Protein AF-A0A354ZHS8-F1 (afdb_monomer)

Nearest PDB structures (foldseek):
  4ylf-assembly1_B  TM=9.750E-01  e=3.105E-02  Thermotoga maritima MSB8

Mean predicted aligned error: 5.01 Å

Structure (mmCIF, N/CA/C/O backbone):
data_AF-A0A354ZHS8-F1
#
_entry.id   AF-A0A354ZHS8-F1
#
loop_
_atom_site.group_PDB
_atom_site.id
_atom_site.type_symbol
_atom_site.label_atom_id
_atom_site.label_alt_id
_atom_site.label_comp_id
_atom_site.label_asym_id
_atom_site.label_entity_id
_atom_site.label_seq_id
_atom_site.pdbx_PDB_ins_code
_atom_site.Cartn_x
_atom_site.Cartn_y
_atom_site.Cartn_z
_atom_site.occupancy
_atom_site.B_iso_or_equiv
_atom_site.auth_seq_id
_atom_site.auth_comp_id
_atom_site.auth_asym_id
_atom_site.auth_atom_id
_atom_site.pdbx_PDB_model_num
ATOM 1 N N . MET A 1 1 ? -18.552 -6.010 23.222 1.00 49.31 1 MET A N 1
ATOM 2 C CA . MET A 1 1 ? -17.905 -7.269 22.803 1.00 49.31 1 MET A CA 1
ATOM 3 C C . MET A 1 1 ? -16.482 -6.920 22.406 1.00 49.31 1 MET A C 1
ATOM 5 O O . MET A 1 1 ? -16.298 -6.190 21.442 1.00 49.31 1 MET A O 1
ATOM 9 N N . GLN A 1 2 ? -15.497 -7.280 23.227 1.00 54.91 2 GLN A N 1
ATOM 10 C CA . GLN A 1 2 ? -14.089 -7.003 22.946 1.00 54.91 2 GLN A CA 1
ATOM 11 C C . GLN A 1 2 ? -13.624 -8.073 21.952 1.00 54.91 2 GLN A C 1
ATOM 13 O O . GLN A 1 2 ? -13.460 -9.224 22.343 1.00 54.91 2 GLN A O 1
ATOM 18 N N . VAL A 1 3 ? -13.516 -7.732 20.665 1.00 58.34 3 VAL A N 1
ATOM 19 C CA . VAL A 1 3 ? -12.987 -8.664 19.658 1.00 58.34 3 VAL A CA 1
ATOM 20 C C . VAL A 1 3 ? -11.524 -8.942 20.032 1.00 58.34 3 VAL A C 1
ATOM 22 O O . VAL A 1 3 ? -10.774 -7.972 20.206 1.00 58.34 3 VAL A O 1
ATOM 25 N N . PRO A 1 4 ? -11.114 -10.206 20.244 1.00 66.00 4 PRO A N 1
ATOM 26 C CA . PRO A 1 4 ? -9.719 -10.522 20.518 1.00 66.00 4 PRO A CA 1
ATOM 27 C C . PRO A 1 4 ? -8.847 -9.987 19.377 1.00 66.00 4 PRO A C 1
ATOM 29 O O . PRO A 1 4 ? -9.198 -10.096 18.203 1.00 66.00 4 PRO A O 1
ATOM 32 N N . ARG A 1 5 ? -7.737 -9.326 19.727 1.00 64.38 5 ARG A N 1
ATOM 33 C CA . ARG A 1 5 ? -6.808 -8.732 18.754 1.00 64.38 5 ARG A CA 1
ATOM 34 C C . ARG A 1 5 ? -5.950 -9.831 18.133 1.00 64.38 5 ARG A C 1
ATOM 36 O O . ARG A 1 5 ? -4.794 -9.999 18.508 1.00 64.38 5 ARG A O 1
ATOM 43 N N . GLU A 1 6 ? -6.525 -10.580 17.206 1.00 73.75 6 GLU A N 1
ATOM 44 C CA . GLU A 1 6 ? -5.754 -11.454 16.327 1.00 73.75 6 GLU A CA 1
ATOM 45 C C . GLU A 1 6 ? -4.940 -10.588 15.361 1.00 73.75 6 GLU A C 1
ATOM 47 O O . GLU A 1 6 ? -5.473 -9.725 14.657 1.00 73.75 6 GLU A O 1
ATOM 52 N N . ILE A 1 7 ? -3.621 -10.779 15.369 1.00 72.25 7 ILE A N 1
ATOM 53 C CA . ILE A 1 7 ? -2.715 -10.115 14.435 1.00 72.25 7 ILE A CA 1
ATOM 54 C C . ILE A 1 7 ? -2.790 -10.902 13.132 1.00 72.25 7 ILE A C 1
ATOM 56 O O . ILE A 1 7 ? -2.075 -11.876 12.930 1.00 72.25 7 ILE A O 1
ATOM 60 N N . VAL A 1 8 ? -3.715 -10.500 12.271 1.00 84.50 8 VAL A N 1
AT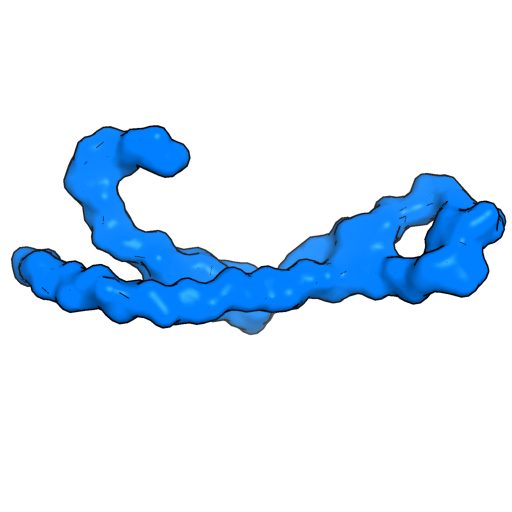OM 61 C CA . VAL A 1 8 ? -3.776 -10.974 10.887 1.00 84.50 8 VAL A CA 1
ATOM 62 C C . VAL A 1 8 ? -2.638 -10.298 10.105 1.00 84.50 8 VAL A C 1
ATOM 64 O O . VAL A 1 8 ? -2.231 -9.189 10.469 1.00 84.50 8 VAL A O 1
ATOM 67 N N . ASP A 1 9 ? -2.132 -10.920 9.038 1.00 91.50 9 ASP A N 1
ATOM 68 C CA . ASP A 1 9 ? -1.128 -10.342 8.126 1.00 91.50 9 ASP A CA 1
ATOM 69 C C . ASP A 1 9 ? -1.756 -9.432 7.067 1.00 91.50 9 ASP A C 1
ATOM 71 O O . ASP A 1 9 ? -2.958 -9.510 6.796 1.00 91.50 9 ASP A O 1
ATOM 75 N N . ARG A 1 10 ? -0.994 -8.446 6.570 1.00 93.25 10 ARG A N 1
ATOM 76 C CA . ARG A 1 10 ? -1.514 -7.482 5.583 1.00 93.25 10 ARG A CA 1
ATOM 77 C C . ARG A 1 10 ? -1.705 -8.194 4.258 1.00 93.25 10 ARG A C 1
ATOM 79 O O . ARG A 1 10 ? -0.871 -9.008 3.871 1.00 93.25 10 ARG A O 1
ATOM 86 N N . VAL A 1 11 ? -2.773 -7.852 3.554 1.00 94.81 11 VAL A N 1
ATOM 87 C CA . VAL A 1 11 ? -2.974 -8.338 2.196 1.00 94.81 11 VAL A CA 1
ATOM 88 C C . VAL A 1 11 ? -1.911 -7.718 1.292 1.00 94.81 11 VAL A C 1
ATOM 90 O O . VAL A 1 11 ? -1.700 -6.503 1.299 1.00 94.81 11 VAL A O 1
ATOM 93 N N . GLU A 1 12 ? -1.212 -8.554 0.525 1.00 95.31 12 GLU A N 1
ATOM 94 C CA . GLU A 1 12 ? -0.236 -8.064 -0.442 1.00 95.31 12 GLU A CA 1
ATOM 95 C C . GLU A 1 12 ? -0.934 -7.299 -1.566 1.00 95.31 12 GLU A C 1
ATOM 97 O O . GLU A 1 12 ? -1.907 -7.773 -2.150 1.00 95.31 12 GLU A O 1
ATOM 102 N N . MET A 1 13 ? -0.417 -6.110 -1.882 1.00 95.88 13 MET A N 1
ATOM 103 C CA . MET A 1 13 ? -0.930 -5.309 -2.985 1.00 95.88 13 MET A CA 1
ATOM 104 C C . MET A 1 13 ? -0.286 -5.741 -4.308 1.00 95.88 13 MET A C 1
ATOM 106 O O . MET A 1 13 ? 0.948 -5.685 -4.420 1.00 95.88 13 MET A O 1
ATOM 110 N N . PRO A 1 14 ? -1.097 -6.111 -5.316 1.00 96.94 14 PRO A N 1
ATOM 111 C CA . PRO A 1 14 ? -0.639 -6.300 -6.682 1.00 96.94 14 PRO A CA 1
ATOM 112 C C . PRO A 1 14 ? 0.176 -5.103 -7.171 1.00 96.94 14 PRO A C 1
ATOM 114 O O . PRO A 1 14 ? -0.171 -3.940 -6.952 1.00 96.94 14 PRO A O 1
ATOM 117 N N . LYS A 1 15 ? 1.296 -5.390 -7.828 1.00 97.75 15 LYS A N 1
ATOM 118 C CA . LYS A 1 15 ? 2.245 -4.381 -8.296 1.00 97.75 15 LYS A CA 1
ATOM 119 C C . LYS A 1 15 ? 2.898 -4.825 -9.594 1.00 97.75 15 LYS A C 1
ATOM 121 O O . LYS A 1 15 ? 3.085 -6.020 -9.808 1.00 97.75 15 LYS A O 1
ATOM 12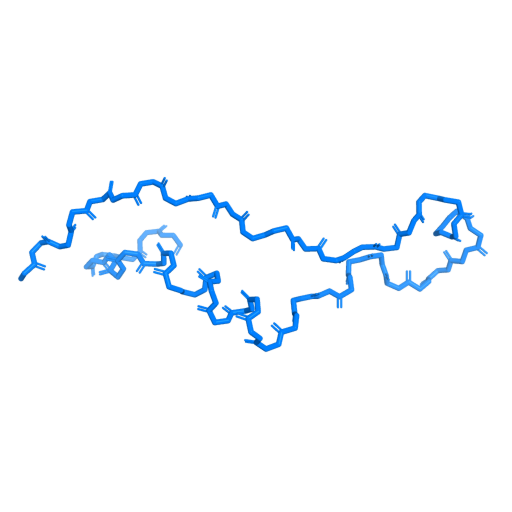6 N N . GLN A 1 16 ? 3.257 -3.865 -10.441 1.00 98.25 16 GLN A N 1
ATOM 127 C CA . GLN A 1 16 ? 4.032 -4.141 -11.648 1.00 98.25 16 GLN A CA 1
ATOM 128 C C . GLN A 1 16 ? 5.369 -4.806 -11.300 1.00 98.25 16 GLN A C 1
ATOM 130 O O . GLN A 1 16 ? 6.000 -4.469 -10.287 1.00 98.25 16 GLN A O 1
ATOM 135 N N . SER A 1 17 ? 5.820 -5.700 -12.182 1.00 97.69 17 SER A N 1
ATOM 136 C CA . SER A 1 17 ? 7.149 -6.295 -12.086 1.00 97.69 17 SER A CA 1
ATOM 137 C C . SER A 1 17 ? 8.237 -5.206 -12.193 1.00 97.69 17 SER A C 1
ATOM 139 O O . SER A 1 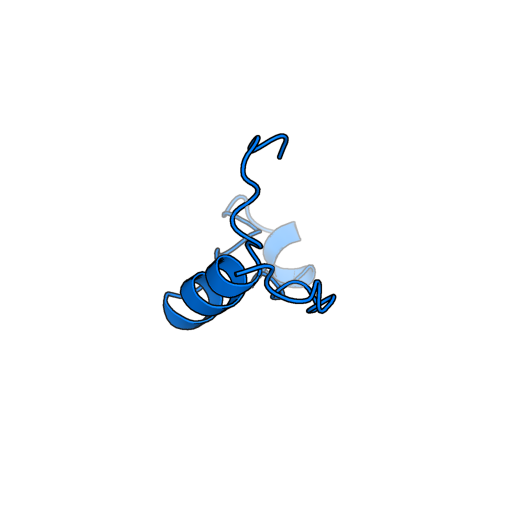17 ? 8.027 -4.166 -12.838 1.00 97.69 17 SER A O 1
ATOM 141 N N . PRO A 1 18 ? 9.404 -5.386 -11.549 1.00 97.75 18 PRO A N 1
ATOM 142 C CA . PRO A 1 18 ? 10.540 -4.481 -11.705 1.00 97.75 18 PRO A CA 1
ATOM 143 C C . PRO A 1 18 ? 10.986 -4.299 -13.162 1.00 97.75 18 PRO A C 1
ATOM 145 O O . PRO A 1 18 ? 11.357 -3.190 -13.553 1.00 97.75 18 PRO A O 1
ATOM 148 N N . GLU A 1 19 ? 10.934 -5.371 -13.949 1.00 98.12 19 GLU A N 1
ATOM 149 C CA . GLU A 1 19 ? 11.366 -5.426 -15.344 1.00 98.12 19 GLU A CA 1
ATOM 150 C C . GLU A 1 19 ? 10.451 -4.596 -16.248 1.00 98.12 19 GLU A C 1
ATOM 152 O O . GLU A 1 19 ? 10.943 -3.893 -17.134 1.00 98.12 19 GLU A O 1
ATOM 157 N N . ASP A 1 20 ? 9.144 -4.607 -15.978 1.00 96.31 20 ASP A N 1
ATOM 158 C CA . ASP A 1 20 ? 8.169 -3.836 -16.746 1.00 96.31 20 ASP A CA 1
ATOM 159 C C . ASP A 1 20 ? 8.205 -2.356 -16.343 1.00 96.31 20 ASP A C 1
ATOM 161 O O . ASP A 1 20 ? 8.347 -1.473 -17.198 1.00 96.31 20 ASP A O 1
ATOM 165 N N . ARG A 1 21 ? 8.155 -2.060 -15.034 1.00 97.69 21 ARG A N 1
ATOM 166 C CA . ARG A 1 21 ? 8.005 -0.684 -14.519 1.00 97.69 21 ARG A CA 1
ATOM 167 C C . ARG A 1 21 ? 9.220 0.218 -14.741 1.00 97.69 21 ARG A C 1
ATOM 169 O O . ARG A 1 21 ? 9.089 1.432 -14.675 1.00 97.69 21 ARG A O 1
ATOM 176 N N . ARG A 1 22 ? 10.408 -0.340 -15.013 1.00 97.69 22 ARG A N 1
ATOM 177 C CA . ARG A 1 22 ? 11.609 0.458 -15.352 1.00 97.69 22 ARG A CA 1
ATOM 178 C C . ARG A 1 22 ? 11.529 1.129 -16.724 1.00 97.69 22 ARG A C 1
ATOM 180 O O . ARG A 1 22 ? 12.356 1.984 -17.020 1.00 97.69 22 ARG A O 1
ATOM 187 N N . SER A 1 23 ? 10.600 0.697 -17.578 1.00 97.94 23 SER A N 1
ATOM 188 C CA . SER A 1 23 ? 10.506 1.126 -18.979 1.00 97.94 23 SER A CA 1
ATOM 189 C C . SER A 1 23 ? 9.280 1.993 -19.275 1.00 97.94 23 SER A C 1
ATOM 191 O O . SER A 1 23 ? 9.077 2.401 -20.416 1.00 97.94 23 SER A O 1
ATOM 193 N N . ASN A 1 24 ? 8.448 2.277 -18.268 1.00 97.81 24 ASN A N 1
ATOM 194 C CA . ASN A 1 24 ? 7.195 3.000 -18.446 1.00 97.81 24 ASN A CA 1
ATOM 195 C C . ASN A 1 24 ? 6.865 3.892 -17.233 1.00 97.81 24 ASN A C 1
ATOM 197 O O . ASN A 1 24 ? 7.457 3.751 -16.170 1.00 97.81 24 ASN A O 1
ATOM 201 N N . PHE A 1 25 ? 5.905 4.807 -17.402 1.00 97.56 25 PHE A N 1
ATOM 202 C CA . PHE A 1 25 ? 5.420 5.722 -16.353 1.00 97.56 25 PHE A CA 1
ATOM 203 C C . PHE A 1 25 ? 4.001 5.374 -15.870 1.00 97.56 25 PHE A C 1
ATOM 205 O O . PHE A 1 25 ? 3.285 6.229 -15.351 1.00 97.56 25 PHE A O 1
ATOM 212 N N . ARG A 1 26 ? 3.548 4.135 -16.090 1.00 97.94 26 ARG A N 1
ATOM 213 C CA . ARG A 1 26 ? 2.240 3.667 -15.616 1.00 97.94 26 ARG A CA 1
ATOM 214 C C . ARG A 1 26 ? 2.308 3.372 -14.120 1.00 97.94 26 ARG A C 1
ATOM 216 O O . ARG A 1 26 ? 3.378 3.147 -13.557 1.00 97.94 26 ARG A O 1
ATOM 223 N N . GLU A 1 27 ? 1.149 3.349 -13.480 1.00 97.81 27 GLU A N 1
ATOM 224 C CA . GLU A 1 27 ? 1.023 3.141 -12.040 1.00 97.81 27 GLU A CA 1
ATOM 225 C C . GLU A 1 27 ? 1.612 1.799 -11.584 1.00 97.81 27 GLU A C 1
ATOM 227 O O . GLU A 1 27 ? 1.254 0.739 -12.090 1.00 97.81 27 GLU A O 1
ATOM 232 N N . VAL A 1 28 ? 2.524 1.836 -10.611 1.00 98.06 28 VAL A N 1
ATOM 233 C CA . VAL A 1 28 ? 3.222 0.635 -10.130 1.00 98.06 28 VAL A CA 1
ATOM 234 C C . VAL A 1 28 ? 2.353 -0.193 -9.190 1.00 98.06 28 VAL A C 1
ATOM 236 O O . VAL A 1 28 ? 2.399 -1.416 -9.270 1.00 98.06 28 VAL A O 1
ATOM 239 N N . ALA A 1 29 ? 1.609 0.444 -8.286 1.00 97.38 29 ALA A N 1
ATOM 240 C CA . ALA A 1 29 ? 0.714 -0.233 -7.354 1.00 97.38 29 ALA A CA 1
ATOM 241 C C . ALA A 1 29 ? -0.648 -0.413 -8.026 1.00 97.38 29 ALA A C 1
ATOM 243 O O . ALA A 1 29 ? -1.385 0.547 -8.187 1.00 97.38 29 ALA A O 1
ATOM 244 N N . LEU A 1 30 ? -0.979 -1.638 -8.420 1.00 96.56 30 LEU A N 1
ATOM 245 C CA . LEU A 1 30 ? -2.153 -1.920 -9.251 1.00 96.56 30 LEU A CA 1
ATOM 246 C C . LEU A 1 30 ? -3.470 -1.947 -8.453 1.00 96.56 30 LEU A C 1
ATOM 248 O O . LEU A 1 30 ? 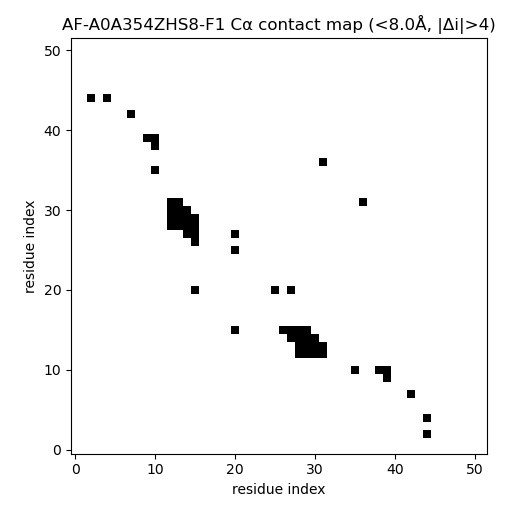-4.532 -2.176 -9.024 1.00 96.56 30 LEU A O 1
ATOM 252 N N . GLY A 1 31 ? -3.404 -1.711 -7.140 1.00 96.69 31 GLY A N 1
ATOM 253 C CA . GLY A 1 31 ? -4.552 -1.736 -6.241 1.00 96.69 31 GLY A CA 1
ATOM 254 C C . GLY A 1 31 ? -4.989 -3.149 -5.851 1.00 96.69 31 GLY A C 1
ATOM 255 O O . GLY A 1 31 ? -4.544 -4.148 -6.413 1.00 96.69 31 GLY A O 1
ATOM 256 N N . LEU A 1 32 ? -5.849 -3.223 -4.833 1.00 97.19 32 LEU A N 1
ATOM 257 C CA . LEU A 1 32 ? -6.489 -4.468 -4.414 1.00 97.19 32 LEU A CA 1
ATOM 258 C C . LEU A 1 32 ? -7.729 -4.717 -5.272 1.00 97.19 32 LEU A C 1
ATOM 260 O O . LEU A 1 32 ? -8.521 -3.800 -5.497 1.00 97.19 32 LEU A O 1
ATOM 264 N N . ASP A 1 33 ? -7.935 -5.961 -5.694 1.00 96.25 33 ASP A N 1
ATOM 265 C CA . ASP A 1 33 ? -9.227 -6.364 -6.239 1.00 96.25 33 ASP A CA 1
ATOM 266 C C . ASP A 1 33 ? -10.316 -6.350 -5.140 1.00 96.25 33 ASP A C 1
ATOM 268 O O . ASP A 1 33 ? -10.000 -6.269 -3.944 1.00 96.25 33 ASP A O 1
ATOM 272 N N . PRO A 1 34 ? -11.609 -6.417 -5.506 1.00 97.62 34 PRO A N 1
ATOM 273 C CA . PRO A 1 34 ? -12.696 -6.332 -4.535 1.00 97.62 34 PRO A CA 1
ATOM 274 C C . PRO A 1 34 ? -12.629 -7.378 -3.413 1.00 97.62 34 PRO A C 1
ATOM 276 O O . PRO A 1 34 ? -13.003 -7.080 -2.278 1.00 97.62 34 PRO A O 1
ATOM 279 N N . GLU A 1 35 ? -12.145 -8.588 -3.689 1.00 95.62 35 GLU A N 1
ATOM 280 C CA . GLU A 1 35 ? -12.050 -9.650 -2.688 1.00 95.62 35 GLU A CA 1
ATOM 281 C C . GLU A 1 35 ? -10.917 -9.363 -1.694 1.00 95.62 35 GLU A C 1
ATOM 283 O O . GLU A 1 35 ? -11.113 -9.417 -0.473 1.00 95.62 35 GLU A O 1
ATOM 288 N N . LEU A 1 36 ? -9.743 -8.996 -2.214 1.00 95.31 36 LEU A N 1
ATOM 289 C CA . LEU A 1 36 ? -8.584 -8.599 -1.420 1.00 95.31 36 LEU A CA 1
ATOM 290 C C . LEU A 1 36 ? -8.879 -7.359 -0.569 1.00 95.31 36 LEU A C 1
ATOM 292 O O . LEU A 1 36 ? -8.507 -7.314 0.604 1.00 95.31 36 LEU A O 1
ATOM 296 N N . ALA A 1 37 ? -9.603 -6.385 -1.123 1.00 95.94 37 ALA A N 1
ATOM 297 C CA . ALA A 1 37 ? -10.011 -5.178 -0.414 1.00 95.94 37 ALA A CA 1
ATOM 298 C C . ALA A 1 37 ? -10.934 -5.496 0.772 1.00 95.94 37 ALA A C 1
ATOM 300 O O . ALA A 1 37 ? -10.720 -4.997 1.878 1.00 95.94 37 ALA A O 1
ATOM 301 N N . VAL A 1 38 ? -11.925 -6.377 0.580 1.00 95.56 38 VAL A N 1
ATOM 302 C CA . VAL A 1 38 ? -12.799 -6.843 1.672 1.00 95.56 38 VAL A CA 1
ATOM 303 C C . VAL A 1 38 ? -11.993 -7.589 2.736 1.00 95.56 38 VAL A C 1
ATOM 305 O O . VAL A 1 38 ? -12.257 -7.435 3.931 1.00 95.56 38 VAL A O 1
ATOM 308 N N . ARG A 1 39 ? -11.001 -8.386 2.331 1.00 93.19 39 ARG A N 1
ATOM 309 C CA . ARG A 1 39 ? -10.125 -9.109 3.259 1.00 93.19 39 ARG A CA 1
ATOM 310 C C . ARG A 1 39 ? -9.269 -8.159 4.097 1.00 93.19 39 ARG A C 1
ATOM 312 O O . ARG A 1 39 ? -9.212 -8.332 5.312 1.00 93.19 39 ARG A O 1
ATO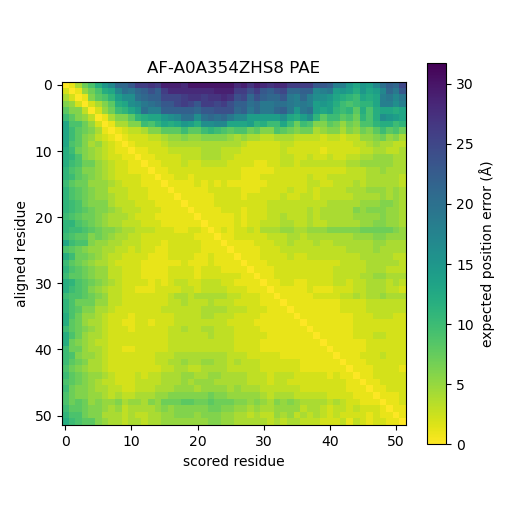M 319 N N . GLU A 1 40 ? -8.676 -7.134 3.488 1.00 95.00 40 GLU A N 1
ATOM 320 C CA . GLU A 1 40 ? -7.909 -6.117 4.217 1.00 95.00 40 GLU A CA 1
ATOM 321 C C . GLU A 1 40 ? -8.817 -5.314 5.161 1.00 95.00 40 GLU A C 1
ATOM 323 O O . GLU A 1 40 ? -8.477 -5.110 6.324 1.00 95.00 40 GLU A O 1
ATOM 328 N N . ALA A 1 41 ? -10.026 -4.943 4.723 1.00 93.81 41 ALA A N 1
ATOM 329 C CA . ALA A 1 41 ? -10.986 -4.213 5.555 1.00 93.81 41 ALA A CA 1
ATOM 330 C C . ALA A 1 41 ? -11.386 -4.982 6.830 1.00 93.81 41 ALA A C 1
ATOM 332 O O . ALA A 1 41 ? -11.585 -4.377 7.887 1.00 93.81 41 ALA A O 1
ATOM 333 N N . LYS A 1 42 ? -11.446 -6.320 6.764 1.00 91.94 42 LYS A N 1
ATOM 334 C CA . LYS A 1 42 ? -11.740 -7.186 7.919 1.00 91.94 42 LYS A CA 1
ATOM 335 C C . LYS A 1 42 ? -10.644 -7.183 8.990 1.00 91.94 42 LYS A C 1
ATOM 337 O O . LYS A 1 42 ? -10.939 -7.537 10.126 1.00 91.94 42 LYS A O 1
ATOM 342 N N . ARG A 1 43 ? -9.416 -6.739 8.683 1.00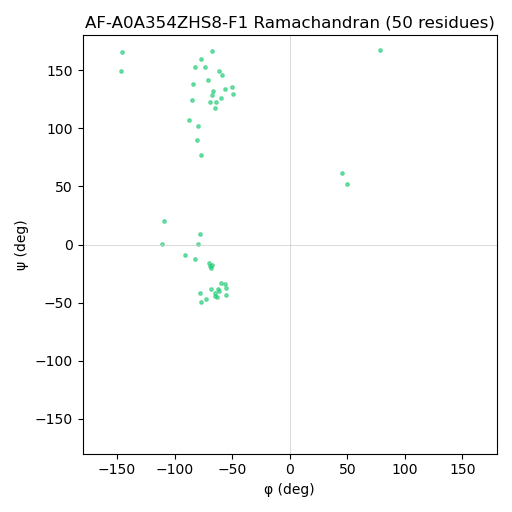 91.88 43 ARG A N 1
ATOM 343 C CA . ARG A 1 43 ? -8.354 -6.547 9.693 1.00 91.88 43 ARG A CA 1
ATOM 344 C C . ARG A 1 43 ? -8.646 -5.393 10.650 1.00 91.88 43 ARG A C 1
ATOM 346 O O . ARG A 1 43 ? -8.031 -5.310 11.713 1.00 91.88 43 ARG A O 1
ATOM 353 N N . CYS A 1 44 ? -9.530 -4.465 10.279 1.00 91.25 44 CYS A N 1
ATOM 354 C CA . CYS A 1 44 ? -9.860 -3.334 11.132 1.00 91.25 44 CYS A CA 1
ATOM 355 C C . CYS A 1 44 ? -10.557 -3.813 12.411 1.00 91.25 44 CYS A C 1
ATOM 357 O O . CYS A 1 44 ? -11.682 -4.304 12.379 1.00 91.25 44 CYS A O 1
ATOM 359 N N . ILE A 1 45 ? -9.926 -3.574 13.561 1.00 89.31 45 ILE A N 1
ATOM 360 C CA . ILE A 1 45 ? -10.464 -3.958 14.876 1.00 89.31 45 ILE A CA 1
ATOM 361 C C . ILE A 1 45 ? -11.563 -3.016 15.394 1.00 89.31 45 ILE A C 1
ATOM 363 O O . ILE A 1 45 ? -11.938 -3.098 16.562 1.00 89.31 45 ILE A O 1
ATOM 367 N N . GLN A 1 46 ? -12.037 -2.084 14.558 1.00 90.44 46 GLN A N 1
ATOM 368 C CA . GLN A 1 46 ? -13.088 -1.116 14.891 1.00 90.44 46 GLN A CA 1
ATOM 369 C C . GLN A 1 46 ? -12.813 -0.388 16.221 1.00 90.44 46 GLN A C 1
ATOM 371 O O . GLN A 1 46 ? -13.642 -0.356 17.132 1.00 90.44 46 GLN A O 1
ATOM 376 N N . CYS A 1 47 ? -11.610 0.188 16.343 1.00 88.81 47 CYS A N 1
ATOM 377 C CA . CYS A 1 47 ? -11.175 0.932 17.526 1.00 88.81 47 CYS A CA 1
ATOM 378 C C . CYS A 1 47 ? -12.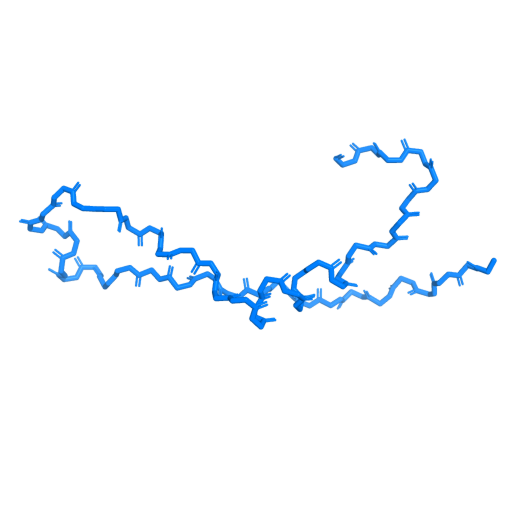223 1.969 17.951 1.00 88.81 47 CYS A C 1
ATOM 380 O O . CYS A 1 47 ? -12.597 2.824 17.153 1.00 88.81 47 CYS A O 1
ATOM 382 N N . LYS A 1 48 ? -12.613 1.981 19.232 1.00 91.44 48 LYS A N 1
ATOM 383 C CA . LYS A 1 48 ? -13.561 2.977 19.765 1.00 91.44 48 LYS A CA 1
ATOM 384 C C . LYS A 1 48 ? -13.101 4.421 19.518 1.00 91.44 48 LYS A C 1
ATOM 386 O O . LYS A 1 48 ? -13.905 5.261 19.135 1.00 91.44 48 LYS A O 1
ATOM 391 N N . THR A 1 49 ? -11.818 4.697 19.745 1.00 94.31 49 THR A N 1
ATOM 392 C CA . THR A 1 49 ? -11.217 6.037 19.637 1.00 94.31 49 THR A CA 1
ATOM 393 C C . THR A 1 49 ? -10.644 6.354 18.257 1.00 94.31 49 THR A C 1
ATOM 395 O O . THR A 1 49 ? -10.288 7.500 18.030 1.00 94.31 49 THR A O 1
ATOM 398 N N . LYS A 1 50 ? -10.562 5.363 17.353 1.00 92.56 50 LYS A N 1
ATOM 399 C CA . LYS A 1 50 ? -10.084 5.510 15.962 1.00 92.56 50 LYS A CA 1
ATOM 400 C C . LYS A 1 50 ? -8.785 6.347 15.818 1.00 92.56 50 LYS A C 1
ATOM 402 O O . LYS A 1 50 ? -8.821 7.397 15.193 1.00 92.56 50 LYS A O 1
ATOM 407 N N . PRO A 1 51 ? -7.650 5.923 16.412 1.00 93.19 51 PRO A N 1
ATOM 408 C CA . PRO A 1 51 ? -6.392 6.681 16.351 1.00 93.19 51 PRO A CA 1
ATOM 409 C C . PRO A 1 51 ? -5.573 6.458 15.065 1.00 93.19 51 PRO A C 1
ATOM 411 O O . PRO A 1 51 ? -4.579 7.148 14.863 1.00 93.19 51 PRO A O 1
ATOM 414 N N . CYS A 1 52 ? -5.931 5.438 14.279 1.00 86.25 52 CYS A N 1
ATOM 415 C CA . CYS A 1 52 ? -5.343 5.107 12.982 1.00 86.25 52 CYS A CA 1
ATOM 416 C C . CYS A 1 52 ? -5.878 6.001 11.865 1.00 86.25 52 CYS A C 1
ATOM 418 O O . CYS A 1 52 ? -7.0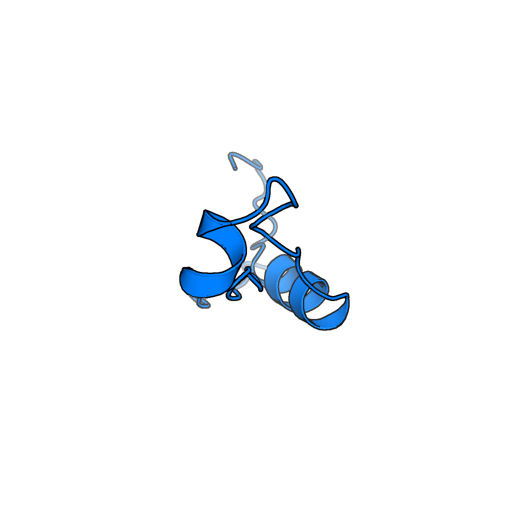68 6.382 11.962 1.00 86.25 52 CYS A O 1
#

Secondary structure (DSSP, 8-state):
-------PPPPPPPB--HHHHTT--S-SB----HHHHHHHHTT----TT---

Radius of gyration: 15.8 Å; Cα contacts (8 Å, |Δi|>4): 27; chains: 1; bounding box: 30×18×42 Å

pLDDT: mean 90.52, std 11.8, range [49.31, 98.25]

Foldseek 3Di:
DQDPLDPDDQQDFDFDDPVVVVVDDDGGGPGDDPVSVVVRVVNDSVDPVPPD

Solven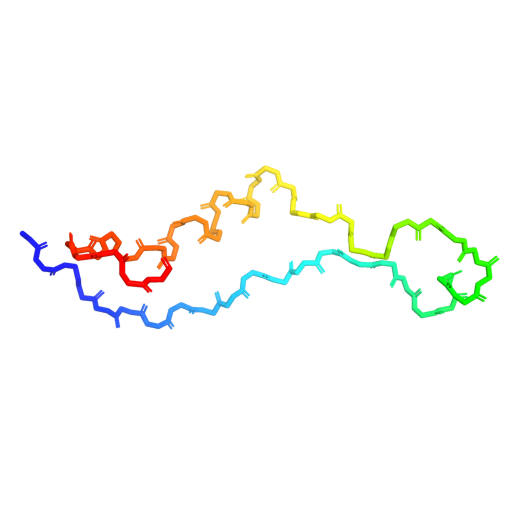t-accessible surface area (backbone atoms only — not comparable to full-atom values): 3665 Å² total; per-residue (Å²): 134,85,77,79,87,74,85,73,81,82,67,83,67,48,56,60,54,74,81,60,52,77,79,53,91,69,79,50,71,68,51,64,54,76,69,53,43,54,55,46,58,67,68,59,82,73,59,92,81,58,90,120

Sequence (52 aa):
MQVPREIVDRVEMPKQSPEDRRSNFREVALGLDPELAVREAKRCIQCKTKPC